Protein AF-A0A4Y3RSW8-F1 (afdb_monomer_lite)

Secondary structure (DSSP, 8-state):
-HHHHHHHHHSPEEEEEETTEEEEE-TT---PPEEEEETTEEEEEESSHHHHHHHHHS---TTS--------HHHHTT--

Sequence (80 aa):
MEAARAALARAARLVPVYARRFIPGGRSSVGHPVLSMWGTDIICYGHDLADYIDREFGEVDEDVPWAPRPSVPFWKDFLG

Foldseek 3Di:
DVVVVVLVVVFQDWDDDDDQWTFRHDPPDAQTFIWGDDPLQIEGCASHPVRNCCSVPHDDDPPPDDDRDHPDPSCVVSHD

Structure (mmCIF, N/CA/C/O backbone):
data_AF-A0A4Y3RSW8-F1
#
_entry.id   AF-A0A4Y3RSW8-F1
#
loop_
_atom_site.group_PDB
_atom_site.id
_atom_site.type_symbol
_atom_site.label_atom_id
_atom_site.label_alt_id
_atom_site.label_comp_id
_atom_site.label_asym_id
_atom_site.label_entity_id
_atom_site.label_seq_id
_atom_site.pdbx_PDB_ins_code
_atom_site.Cartn_x
_atom_site.Cartn_y
_atom_site.Cartn_z
_atom_site.occupancy
_atom_site.B_iso_or_equiv
_atom_site.auth_seq_id
_atom_site.auth_comp_id
_atom_site.auth_asym_id
_atom_site.auth_atom_id
_atom_site.pdbx_PDB_model_num
ATOM 1 N N . MET A 1 1 ? -5.669 -3.517 25.531 1.00 62.06 1 MET A N 1
ATOM 2 C CA . MET A 1 1 ? -5.970 -4.456 24.419 1.00 62.06 1 MET A CA 1
ATOM 3 C C . MET A 1 1 ? -7.203 -4.064 23.604 1.00 62.06 1 MET A C 1
ATOM 5 O O . MET A 1 1 ? -7.207 -4.289 22.402 1.00 62.06 1 MET A O 1
ATOM 9 N N . GLU A 1 2 ? -8.234 -3.478 24.214 1.00 75.62 2 GLU A N 1
ATOM 10 C CA . GLU A 1 2 ? -9.504 -3.161 23.538 1.00 75.62 2 GLU A CA 1
ATOM 11 C C . GLU A 1 2 ? -9.380 -2.080 22.451 1.00 75.62 2 GLU A C 1
ATOM 13 O O . GLU A 1 2 ? -9.845 -2.277 21.331 1.00 75.62 2 GLU A O 1
ATOM 18 N N . ALA A 1 3 ? -8.620 -1.011 22.716 1.00 74.06 3 ALA A N 1
ATOM 19 C CA . ALA A 1 3 ? -8.332 0.032 21.727 1.00 74.06 3 ALA A CA 1
ATOM 20 C C . ALA A 1 3 ? -7.608 -0.501 20.472 1.00 74.06 3 ALA A C 1
ATOM 22 O O . ALA A 1 3 ? -7.931 -0.101 19.356 1.00 74.06 3 ALA A O 1
ATOM 23 N N . ALA A 1 4 ? -6.678 -1.451 20.637 1.00 69.75 4 ALA A N 1
ATOM 24 C CA . ALA A 1 4 ? -5.956 -2.066 19.520 1.00 69.75 4 ALA A CA 1
ATOM 25 C C . ALA A 1 4 ? -6.885 -2.914 18.635 1.00 69.75 4 ALA A C 1
ATOM 27 O O . ALA A 1 4 ? -6.813 -2.843 17.411 1.00 69.75 4 ALA A O 1
ATOM 28 N N . ARG A 1 5 ? -7.813 -3.670 19.240 1.00 72.38 5 ARG A N 1
ATOM 29 C CA . ARG A 1 5 ? -8.824 -4.439 18.494 1.00 72.38 5 ARG A CA 1
ATOM 30 C C . ARG A 1 5 ? -9.807 -3.530 17.760 1.00 72.38 5 ARG A C 1
ATOM 32 O O . ARG A 1 5 ? -10.137 -3.805 16.611 1.00 72.38 5 ARG A O 1
ATOM 39 N N .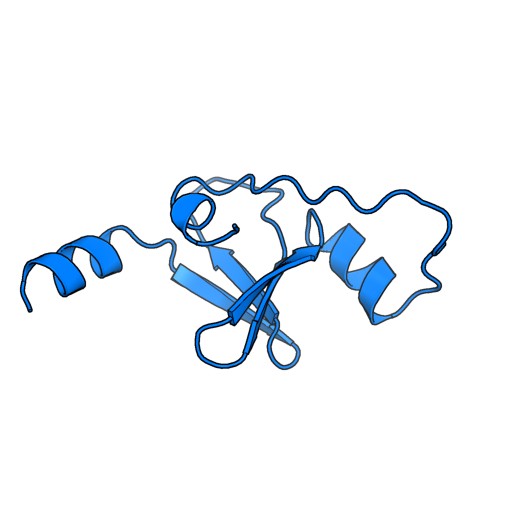 ALA A 1 6 ? -10.231 -2.437 18.392 1.00 75.62 6 ALA A N 1
ATOM 40 C CA . ALA A 1 6 ? -11.104 -1.448 17.765 1.00 75.62 6 ALA A CA 1
ATOM 41 C C . ALA A 1 6 ? -10.425 -0.741 16.578 1.00 75.62 6 ALA A C 1
ATOM 43 O O . ALA A 1 6 ? -11.066 -0.512 15.557 1.00 75.62 6 ALA A O 1
ATOM 44 N N . ALA A 1 7 ? -9.128 -0.432 16.678 1.00 69.75 7 ALA A N 1
ATOM 45 C CA . ALA A 1 7 ? -8.358 0.113 15.562 1.00 69.75 7 ALA A CA 1
ATOM 46 C C . ALA A 1 7 ? -8.223 -0.904 14.418 1.00 69.75 7 ALA A C 1
ATOM 48 O O . ALA A 1 7 ? -8.478 -0.558 13.268 1.00 69.75 7 ALA A O 1
ATOM 49 N N . LEU A 1 8 ? -7.922 -2.167 14.739 1.00 70.81 8 LEU A N 1
ATOM 50 C CA . LEU A 1 8 ? -7.819 -3.243 13.753 1.00 70.81 8 LEU A CA 1
ATOM 51 C C . LEU A 1 8 ? -9.140 -3.481 13.006 1.00 70.81 8 LEU A C 1
ATOM 53 O O . LEU A 1 8 ? -9.129 -3.711 11.803 1.00 70.81 8 LEU A O 1
ATOM 57 N N . ALA A 1 9 ? -10.282 -3.373 13.687 1.00 73.94 9 ALA A N 1
ATOM 58 C CA . ALA A 1 9 ? -11.596 -3.499 13.057 1.00 73.94 9 ALA A CA 1
ATOM 59 C C . ALA A 1 9 ? -11.905 -2.371 12.051 1.00 73.94 9 ALA A C 1
ATOM 61 O O . ALA A 1 9 ? -12.727 -2.562 11.157 1.00 73.94 9 ALA A O 1
ATOM 62 N N . ARG A 1 10 ? -11.255 -1.206 12.187 1.00 69.88 10 ARG A N 1
ATOM 63 C CA . ARG A 1 10 ? -11.365 -0.072 11.251 1.00 69.88 10 ARG A CA 1
ATOM 64 C C . ARG A 1 10 ? -10.348 -0.133 10.110 1.00 69.88 10 ARG A C 1
ATOM 66 O O . ARG A 1 10 ? -10.466 0.646 9.166 1.00 69.88 10 ARG A O 1
ATOM 73 N N . ALA A 1 11 ? -9.363 -1.025 10.190 1.00 70.00 11 ALA A N 1
ATOM 74 C CA . ALA A 1 11 ? -8.361 -1.189 9.150 1.00 70.00 11 ALA A CA 1
ATOM 75 C C . ALA A 1 11 ? -8.991 -1.775 7.881 1.00 70.00 11 ALA A C 1
ATOM 77 O O . ALA A 1 11 ? -9.755 -2.743 7.935 1.00 70.00 11 ALA A O 1
ATOM 78 N N . ALA A 1 12 ? -8.637 -1.220 6.720 1.00 69.81 12 ALA A N 1
ATOM 79 C CA . ALA A 1 12 ? -8.939 -1.860 5.443 1.00 69.81 12 ALA A CA 1
ATOM 80 C C . ALA A 1 12 ? -8.279 -3.251 5.404 1.00 69.81 12 ALA A C 1
ATOM 82 O O . ALA A 1 12 ? -7.122 -3.400 5.805 1.00 69.81 12 ALA A O 1
ATOM 83 N N . ARG A 1 13 ? -8.996 -4.277 4.922 1.00 77.94 13 ARG A N 1
ATOM 84 C CA . ARG A 1 13 ? -8.435 -5.636 4.821 1.00 77.94 13 ARG A CA 1
ATOM 85 C C . ARG A 1 13 ? -7.283 -5.623 3.828 1.00 77.94 13 ARG A C 1
ATOM 87 O O . ARG A 1 13 ? -7.481 -5.213 2.696 1.00 77.94 13 ARG A O 1
ATOM 94 N N . LEU A 1 14 ? -6.115 -6.123 4.204 1.00 81.88 14 LEU A N 1
ATOM 95 C CA . LEU A 1 14 ? -4.992 -6.231 3.275 1.00 81.88 14 LEU A CA 1
ATOM 96 C C . LEU A 1 14 ? -5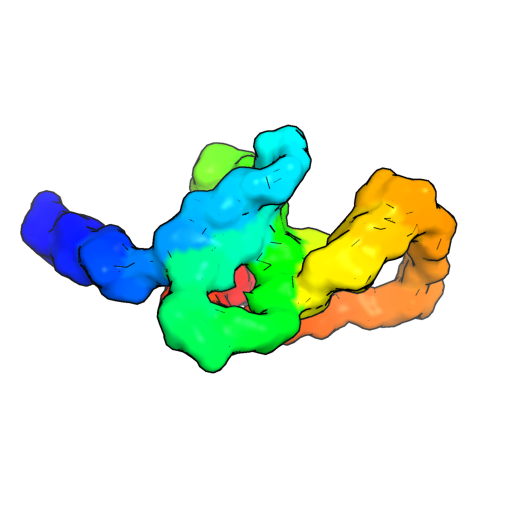.171 -7.440 2.354 1.00 81.88 14 LEU A C 1
ATOM 98 O O . LEU A 1 14 ? -5.374 -8.563 2.818 1.00 81.88 14 LEU A O 1
ATOM 102 N N . VAL A 1 15 ? -5.094 -7.196 1.050 1.00 85.25 15 VAL A N 1
ATOM 103 C CA . VAL A 1 15 ? -5.072 -8.221 0.008 1.00 85.25 15 VAL A CA 1
ATOM 104 C C . VAL A 1 15 ? -3.612 -8.436 -0.396 1.00 85.25 15 VAL A C 1
ATOM 106 O O . VAL A 1 15 ? -2.980 -7.481 -0.846 1.00 85.25 15 VAL A O 1
ATOM 109 N N . PRO A 1 16 ? -3.044 -9.641 -0.219 1.00 86.69 16 PRO A N 1
ATOM 110 C CA . PRO A 1 16 ? -1.687 -9.923 -0.670 1.00 86.69 16 PRO A CA 1
ATOM 111 C C . PRO A 1 16 ? -1.627 -9.900 -2.201 1.00 86.69 16 PRO A C 1
ATOM 113 O O . PRO A 1 16 ? -2.504 -10.457 -2.860 1.00 86.69 16 PRO A O 1
ATOM 116 N N . VAL A 1 17 ? -0.595 -9.257 -2.750 1.00 86.19 17 VAL A N 1
ATOM 117 C CA . VAL A 1 17 ? -0.355 -9.186 -4.201 1.00 86.19 17 VAL A CA 1
ATOM 118 C C . VAL A 1 17 ? 0.761 -10.150 -4.584 1.00 86.19 17 VAL A C 1
ATOM 120 O O . VAL A 1 17 ? 0.524 -11.153 -5.248 1.00 86.19 17 VAL A O 1
ATOM 123 N N . TYR A 1 18 ? 1.978 -9.867 -4.123 1.00 85.06 18 TYR A N 1
ATOM 124 C CA . TYR A 1 18 ? 3.174 -10.647 -4.421 1.00 85.06 18 TYR A CA 1
ATOM 125 C C . TYR A 1 18 ? 4.256 -10.345 -3.382 1.00 85.06 18 TYR A C 1
ATOM 127 O O . TYR A 1 18 ? 4.369 -9.213 -2.913 1.00 85.06 18 TYR A O 1
ATOM 135 N N . ALA A 1 19 ? 5.053 -11.346 -3.002 1.00 85.56 19 ALA A N 1
ATOM 136 C CA . ALA A 1 19 ? 6.075 -11.231 -1.961 1.00 85.56 19 ALA A CA 1
ATOM 137 C C . ALA A 1 19 ? 5.544 -10.538 -0.684 1.00 85.56 19 ALA A C 1
ATOM 139 O O . ALA A 1 19 ? 4.693 -11.078 0.016 1.00 85.56 19 ALA A O 1
ATOM 140 N N . ARG A 1 20 ? 6.049 -9.339 -0.378 1.00 89.00 20 ARG A N 1
ATOM 141 C CA . ARG A 1 20 ? 5.676 -8.531 0.798 1.00 89.00 20 ARG A CA 1
ATOM 142 C C . ARG A 1 20 ? 4.834 -7.306 0.429 1.00 89.00 20 ARG A C 1
ATOM 144 O O . ARG A 1 20 ? 4.875 -6.299 1.134 1.00 89.00 20 ARG A O 1
ATOM 151 N N . ARG A 1 21 ? 4.136 -7.374 -0.708 1.00 88.38 21 ARG A N 1
ATOM 152 C CA . ARG A 1 21 ? 3.278 -6.306 -1.223 1.00 88.38 21 ARG A CA 1
ATOM 153 C C . ARG A 1 21 ? 1.805 -6.601 -0.963 1.00 88.38 21 ARG A C 1
ATOM 155 O O . ARG A 1 21 ? 1.339 -7.725 -1.169 1.00 88.38 21 ARG A O 1
ATOM 162 N N . PHE A 1 22 ? 1.074 -5.573 -0.550 1.00 87.50 22 PHE A N 1
ATOM 163 C CA . PHE A 1 22 ? -0.327 -5.653 -0.157 1.00 87.50 22 PHE A CA 1
ATOM 164 C C . PHE A 1 22 ? -1.123 -4.481 -0.723 1.00 87.50 22 PHE A C 1
ATOM 166 O O . PHE A 1 22 ? -0.632 -3.358 -0.764 1.00 87.50 22 PHE A O 1
ATOM 173 N N . ILE A 1 23 ? -2.380 -4.724 -1.086 1.00 85.44 23 ILE A N 1
ATOM 174 C CA . ILE A 1 23 ? -3.341 -3.674 -1.429 1.00 85.44 23 ILE A CA 1
ATOM 175 C C . ILE A 1 23 ? -4.357 -3.549 -0.292 1.00 85.44 23 ILE A C 1
ATOM 177 O O . ILE A 1 23 ? -4.953 -4.553 0.109 1.00 85.44 23 ILE A O 1
ATOM 181 N N . PRO A 1 24 ? -4.594 -2.343 0.244 1.00 80.38 24 PRO A N 1
ATOM 182 C CA . PRO A 1 24 ? -5.677 -2.115 1.186 1.00 80.38 24 PRO A CA 1
ATOM 183 C C . PRO A 1 24 ? -7.025 -2.261 0.474 1.00 80.38 24 PRO A C 1
ATOM 185 O O . PRO A 1 24 ? -7.426 -1.432 -0.331 1.00 80.38 24 PRO A O 1
ATOM 188 N N . GLY A 1 25 ? -7.737 -3.338 0.782 1.00 71.50 25 GLY A N 1
ATOM 189 C CA . GLY A 1 25 ? -9.081 -3.620 0.309 1.00 71.50 25 GLY A CA 1
ATOM 190 C C . GLY A 1 25 ? -10.134 -2.884 1.134 1.00 71.50 25 GLY A C 1
ATOM 191 O O . GLY A 1 25 ? -10.354 -3.186 2.312 1.00 71.50 25 GLY A O 1
ATOM 192 N N . GLY A 1 26 ? -10.824 -1.945 0.490 1.00 64.44 26 GLY A N 1
ATOM 193 C CA . GLY A 1 26 ? -12.050 -1.313 0.968 1.00 64.44 26 GLY A CA 1
ATOM 194 C C . GLY A 1 26 ? -13.214 -1.617 0.026 1.00 64.44 26 GLY A C 1
ATOM 195 O O . GLY A 1 26 ? -13.031 -1.808 -1.175 1.00 64.44 26 GLY A O 1
ATOM 196 N N . ARG A 1 27 ? -14.443 -1.678 0.550 1.00 56.34 27 ARG A N 1
ATOM 197 C CA . ARG A 1 27 ? -15.623 -1.801 -0.316 1.00 56.34 27 ARG A CA 1
ATOM 198 C C . ARG A 1 27 ? -15.736 -0.526 -1.166 1.00 56.34 27 ARG A C 1
ATOM 200 O O . ARG A 1 27 ? -15.833 0.562 -0.613 1.00 56.34 27 ARG A O 1
ATOM 207 N N . SER A 1 28 ? -15.760 -0.686 -2.490 1.00 57.84 28 SER A N 1
ATOM 208 C CA . SER A 1 28 ? -16.107 0.351 -3.476 1.00 57.84 28 SER A CA 1
ATOM 209 C C . SER A 1 28 ? -15.084 1.473 -3.743 1.00 57.84 28 SER A C 1
ATOM 211 O O . SER A 1 28 ? -15.484 2.538 -4.208 1.00 57.84 28 SER A O 1
ATOM 213 N N . SER A 1 29 ? -13.783 1.256 -3.511 1.00 63.22 29 SER A N 1
ATOM 214 C CA . SER A 1 29 ? -12.729 2.182 -3.977 1.00 63.22 29 SER A CA 1
ATOM 215 C C . SER A 1 29 ? -11.737 1.482 -4.912 1.00 63.22 29 SER A C 1
ATOM 217 O O . SER A 1 29 ? -11.486 0.286 -4.791 1.00 63.22 29 SER A O 1
ATOM 219 N N . VAL A 1 30 ? -11.246 2.230 -5.902 1.00 67.19 30 VAL A N 1
ATOM 220 C CA . VAL A 1 30 ? -10.264 1.810 -6.915 1.00 67.19 30 VAL A CA 1
ATOM 221 C C . VAL A 1 30 ? -9.062 2.756 -6.854 1.00 67.19 30 VAL A C 1
ATOM 223 O O . VAL A 1 30 ? -9.183 3.851 -6.306 1.00 67.19 30 VAL A O 1
ATOM 226 N N . GLY A 1 31 ? -7.910 2.349 -7.394 1.00 69.69 31 GLY A N 1
ATOM 227 C CA . GLY A 1 31 ? -6.689 3.170 -7.343 1.00 69.69 31 GLY A CA 1
ATOM 228 C C . GLY A 1 31 ? -6.040 3.197 -5.955 1.00 69.69 31 GLY A C 1
ATOM 229 O O . GLY A 1 31 ? -5.580 4.236 -5.483 1.00 69.69 31 GLY A O 1
ATOM 230 N N . HIS A 1 32 ? -6.072 2.064 -5.253 1.00 75.81 32 HIS A N 1
ATOM 231 C CA . HIS A 1 32 ? -5.378 1.925 -3.980 1.00 75.81 32 HIS A CA 1
ATOM 232 C C . HIS A 1 32 ? -3.873 1.742 -4.196 1.00 75.81 32 HIS A C 1
ATOM 234 O O . HIS A 1 32 ? -3.497 0.946 -5.059 1.00 75.81 32 HIS A O 1
ATOM 240 N N . PRO A 1 33 ? -3.029 2.380 -3.369 1.00 82.94 33 PRO A N 1
ATOM 241 C CA . PRO A 1 33 ? 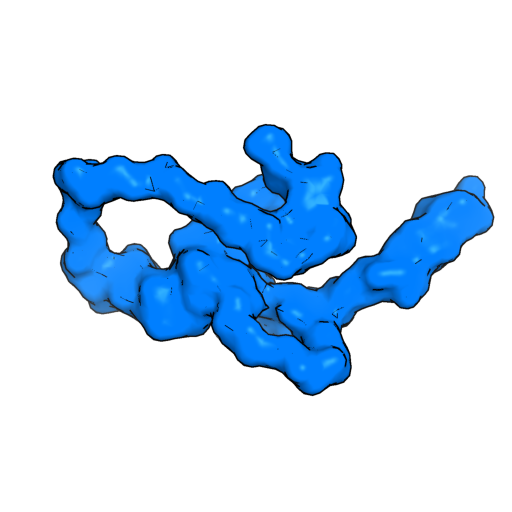-1.596 2.201 -3.424 1.00 82.94 33 PRO A CA 1
ATOM 242 C C . PRO A 1 33 ? -1.230 0.776 -3.046 1.00 82.94 33 PRO A C 1
ATOM 244 O O . PRO A 1 33 ? -1.851 0.154 -2.176 1.00 82.94 33 PRO A O 1
ATOM 247 N N . VAL A 1 34 ? -0.166 0.289 -3.667 1.00 86.19 34 VAL A N 1
ATOM 248 C CA . VAL A 1 34 ? 0.484 -0.944 -3.248 1.00 86.19 34 VAL A CA 1
ATOM 249 C C . VAL A 1 34 ? 1.427 -0.609 -2.103 1.00 86.19 34 VAL A C 1
ATOM 251 O O . VAL A 1 34 ? 2.325 0.222 -2.231 1.00 86.19 34 VAL A O 1
ATOM 254 N N . LEU A 1 35 ? 1.204 -1.253 -0.964 1.00 86.81 35 LEU A N 1
ATOM 255 C CA . LEU A 1 35 ? 2.010 -1.110 0.239 1.00 86.81 35 LEU A CA 1
ATOM 256 C C . LEU A 1 35 ? 3.067 -2.207 0.278 1.00 86.81 35 LEU A C 1
ATOM 258 O O . LEU A 1 35 ? 2.746 -3.375 0.065 1.00 86.81 35 LEU A O 1
ATOM 262 N N . SER A 1 36 ? 4.306 -1.854 0.607 1.00 86.88 36 SER A N 1
ATOM 263 C CA . SER A 1 36 ? 5.344 -2.825 0.964 1.00 86.88 36 SER A CA 1
ATOM 264 C C . SER A 1 36 ? 5.477 -2.856 2.480 1.00 86.88 36 SER A C 1
ATOM 266 O O . SER A 1 36 ? 5.627 -1.803 3.101 1.00 86.88 36 SER A O 1
ATOM 268 N N . MET A 1 37 ? 5.386 -4.050 3.070 1.00 86.62 37 MET A N 1
AT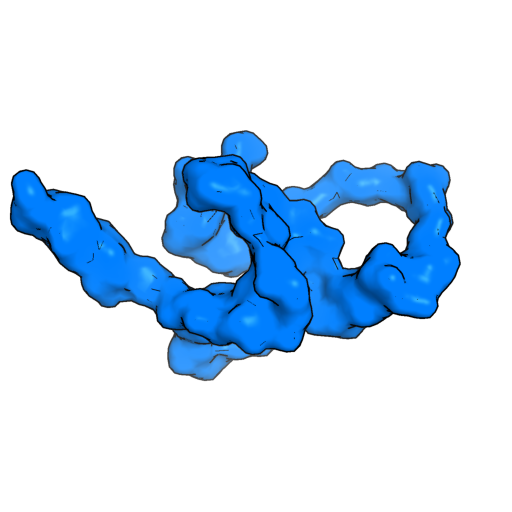OM 269 C CA . MET A 1 37 ? 5.430 -4.228 4.524 1.00 86.62 37 MET A CA 1
ATOM 270 C C . MET A 1 37 ? 6.576 -5.150 4.938 1.00 86.62 37 MET A C 1
ATOM 272 O O . MET A 1 37 ? 6.636 -6.316 4.540 1.00 86.62 37 MET A O 1
ATOM 276 N N . TRP A 1 38 ? 7.470 -4.641 5.781 1.00 84.06 38 TRP A N 1
ATOM 277 C CA . TRP A 1 38 ? 8.568 -5.392 6.388 1.00 84.06 38 TRP A CA 1
ATOM 278 C C . TRP A 1 38 ? 8.499 -5.273 7.909 1.00 84.06 38 TRP A C 1
ATOM 280 O O . TRP A 1 38 ? 8.962 -4.306 8.500 1.00 84.06 38 TRP A O 1
ATOM 290 N N . GLY A 1 39 ? 7.910 -6.279 8.561 1.00 84.25 39 GLY A N 1
ATOM 291 C CA . GLY A 1 39 ? 7.686 -6.222 10.005 1.00 84.25 39 GLY A CA 1
ATOM 292 C C . GLY A 1 39 ? 6.704 -5.103 10.352 1.00 84.25 39 GLY A C 1
ATOM 293 O O . GLY A 1 39 ? 5.521 -5.215 10.039 1.00 84.25 39 GLY A O 1
ATOM 294 N N . THR A 1 40 ? 7.195 -4.047 10.999 1.00 79.38 40 THR A N 1
ATOM 295 C CA . THR A 1 40 ? 6.421 -2.842 11.340 1.00 79.38 40 THR A CA 1
ATOM 296 C C . THR A 1 40 ? 6.582 -1.707 10.334 1.00 79.38 40 THR A C 1
ATOM 298 O O . THR A 1 40 ? 5.814 -0.751 10.392 1.00 79.38 40 THR A O 1
ATOM 301 N N . ASP A 1 41 ? 7.552 -1.804 9.423 1.00 79.44 41 ASP A N 1
ATOM 302 C CA . ASP A 1 41 ? 7.819 -0.767 8.433 1.00 79.44 41 ASP A CA 1
ATOM 303 C C . ASP A 1 41 ? 6.854 -0.913 7.259 1.00 79.44 41 ASP A C 1
ATOM 305 O O . ASP A 1 41 ? 6.787 -1.964 6.613 1.00 79.44 41 ASP A O 1
ATOM 309 N N . ILE A 1 42 ? 6.095 0.149 6.994 1.00 81.50 42 ILE A N 1
ATOM 310 C CA . ILE A 1 42 ? 5.109 0.213 5.918 1.00 81.50 42 ILE A CA 1
ATOM 311 C C . ILE A 1 42 ? 5.456 1.412 5.048 1.00 81.50 42 ILE A C 1
ATOM 313 O O . ILE A 1 42 ? 5.547 2.533 5.538 1.00 81.50 42 ILE A O 1
ATOM 317 N N . ILE A 1 43 ? 5.616 1.177 3.749 1.00 82.88 43 ILE A N 1
ATOM 318 C CA . ILE A 1 43 ? 5.819 2.238 2.760 1.00 82.88 43 ILE A CA 1
ATOM 319 C C . ILE A 1 43 ? 4.805 2.108 1.629 1.00 82.88 43 ILE A C 1
ATOM 321 O O . ILE A 1 43 ? 4.334 1.010 1.317 1.00 82.88 43 ILE A O 1
ATOM 325 N N . CYS A 1 44 ? 4.511 3.223 0.965 1.00 83.06 44 CYS A N 1
ATOM 326 C CA . CYS A 1 44 ? 3.909 3.178 -0.362 1.00 83.06 44 CYS A CA 1
ATOM 327 C C . CYS A 1 44 ? 4.985 2.750 -1.358 1.00 83.06 44 CYS A C 1
ATOM 329 O O . CYS A 1 44 ? 6.047 3.366 -1.412 1.00 83.06 44 CYS A O 1
ATOM 331 N N . TYR A 1 45 ? 4.710 1.696 -2.117 1.00 83.12 45 TYR A N 1
ATOM 332 C CA . TYR A 1 45 ? 5.609 1.161 -3.137 1.00 83.12 45 TYR A CA 1
ATOM 333 C C . TYR A 1 45 ? 5.102 1.434 -4.558 1.00 83.12 45 TYR A C 1
ATOM 335 O O . TYR A 1 45 ? 5.913 1.617 -5.456 1.00 83.12 45 TYR A O 1
ATOM 343 N N . GLY A 1 46 ? 3.781 1.521 -4.739 1.00 81.56 46 GLY A N 1
ATOM 344 C CA . GLY A 1 46 ? 3.144 1.966 -5.979 1.00 81.56 46 GLY A CA 1
ATOM 345 C C . GLY A 1 46 ? 1.912 2.821 -5.691 1.00 81.56 46 GLY A C 1
ATOM 346 O O . GLY A 1 46 ? 1.233 2.604 -4.683 1.00 81.56 46 GLY A O 1
ATOM 347 N N . HIS A 1 47 ? 1.627 3.795 -6.551 1.00 80.25 47 HIS A N 1
ATOM 348 C CA . HIS A 1 47 ? 0.451 4.668 -6.469 1.00 80.25 47 HIS A CA 1
ATOM 349 C C . HIS A 1 47 ? -0.858 3.915 -6.720 1.00 80.25 47 HIS A C 1
ATOM 351 O O . HIS A 1 47 ? -1.869 4.182 -6.068 1.00 80.25 47 HIS A O 1
ATOM 357 N N . ASP A 1 48 ? -0.812 2.949 -7.628 1.00 81.94 48 ASP A N 1
ATOM 358 C CA . ASP A 1 48 ? -1.862 1.985 -7.908 1.00 81.94 48 ASP A CA 1
ATOM 359 C C . ASP A 1 48 ? -1.240 0.650 -8.355 1.00 81.94 48 ASP A C 1
ATOM 361 O O . ASP A 1 48 ? -0.024 0.449 -8.274 1.00 81.94 48 ASP A O 1
ATOM 365 N N . LEU A 1 49 ? -2.078 -0.301 -8.771 1.00 83.25 49 LEU A N 1
ATOM 366 C CA . LEU A 1 49 ? -1.607 -1.613 -9.207 1.00 83.25 49 LEU A CA 1
ATOM 367 C C . LEU A 1 49 ? -0.805 -1.552 -10.520 1.00 83.25 49 LEU A C 1
ATOM 369 O O . LEU A 1 49 ? 0.083 -2.380 -10.696 1.00 83.25 49 LEU A O 1
ATOM 373 N N . ALA A 1 50 ? -1.108 -0.617 -11.424 1.00 84.19 50 ALA A N 1
ATOM 374 C CA . ALA A 1 50 ? -0.395 -0.491 -12.694 1.00 84.19 50 ALA A CA 1
ATOM 375 C C . ALA A 1 50 ? 1.003 0.089 -12.459 1.00 84.19 50 ALA A C 1
ATOM 377 O O . ALA A 1 50 ? 1.983 -0.544 -12.837 1.00 84.19 50 ALA A O 1
ATOM 378 N N . ASP A 1 51 ? 1.090 1.191 -11.707 1.00 81.81 51 ASP A N 1
ATOM 379 C CA . ASP A 1 51 ? 2.365 1.776 -11.277 1.00 81.81 51 ASP A CA 1
ATOM 380 C C . ASP A 1 51 ? 3.211 0.747 -10.512 1.00 81.81 51 ASP A C 1
ATOM 382 O O . ASP A 1 51 ? 4.402 0.606 -10.752 1.00 81.81 51 ASP A O 1
ATOM 386 N N . TYR A 1 52 ? 2.598 -0.066 -9.647 1.00 85.69 52 TYR A N 1
ATOM 387 C CA . TYR A 1 52 ? 3.308 -1.171 -9.004 1.00 85.69 52 TYR A CA 1
ATOM 388 C C . TYR A 1 52 ? 3.915 -2.170 -9.996 1.00 85.69 52 TYR A C 1
ATOM 390 O O . TYR A 1 52 ? 5.063 -2.573 -9.813 1.00 85.69 52 TYR A O 1
ATOM 398 N N . ILE A 1 53 ? 3.150 -2.605 -10.999 1.00 87.25 53 ILE A N 1
ATOM 399 C CA . ILE A 1 53 ? 3.633 -3.580 -11.981 1.00 87.25 53 ILE A CA 1
ATOM 400 C C . ILE A 1 53 ? 4.805 -2.992 -12.766 1.00 87.25 53 ILE A C 1
ATOM 402 O O . ILE A 1 53 ? 5.821 -3.669 -12.911 1.00 87.25 53 ILE A O 1
ATOM 406 N N . ASP A 1 54 ? 4.695 -1.736 -13.193 1.00 86.69 54 ASP A N 1
ATOM 407 C CA . ASP A 1 54 ? 5.762 -1.047 -13.919 1.00 86.69 54 ASP A CA 1
ATOM 408 C C . ASP A 1 54 ? 7.025 -0.904 -13.056 1.00 86.69 54 ASP A C 1
ATOM 410 O O . ASP A 1 54 ? 8.134 -1.114 -13.540 1.00 86.69 54 ASP A O 1
ATOM 414 N N . ARG A 1 55 ? 6.878 -0.643 -11.750 1.00 81.50 55 ARG A N 1
ATOM 415 C CA . ARG A 1 55 ? 8.009 -0.533 -10.810 1.00 81.50 55 ARG A CA 1
ATOM 416 C C . ARG A 1 55 ? 8.650 -1.868 -10.433 1.00 81.50 55 ARG A C 1
ATOM 418 O O . ARG A 1 55 ? 9.845 -1.909 -10.159 1.00 81.50 55 ARG A O 1
ATOM 425 N N . GLU A 1 56 ? 7.872 -2.945 -10.356 1.00 87.19 56 GLU A N 1
ATOM 426 C CA . GLU A 1 56 ? 8.372 -4.268 -9.958 1.00 87.19 56 GLU A CA 1
ATOM 427 C C . GLU A 1 56 ? 8.964 -5.046 -11.140 1.00 87.19 56 GLU A C 1
ATOM 429 O O . GLU A 1 56 ? 9.900 -5.825 -10.957 1.00 87.19 56 GLU A O 1
ATOM 434 N N . PHE A 1 57 ? 8.402 -4.866 -12.337 1.00 85.50 57 PHE A N 1
ATOM 435 C CA . PHE A 1 57 ? 8.698 -5.699 -13.503 1.00 85.50 57 PHE A CA 1
ATOM 436 C C . PHE A 1 57 ? 9.145 -4.910 -14.742 1.00 85.50 57 PHE A C 1
ATOM 438 O O . PHE A 1 57 ? 9.527 -5.536 -15.731 1.00 85.50 57 PHE A O 1
ATOM 445 N N . GLY A 1 58 ? 9.091 -3.577 -14.713 1.00 82.44 58 GLY A N 1
ATOM 446 C CA . GLY A 1 58 ? 9.531 -2.697 -15.795 1.00 82.44 58 GLY A CA 1
ATOM 447 C C . GLY A 1 58 ? 10.822 -1.937 -15.480 1.00 82.44 58 GLY A C 1
ATOM 448 O O . GLY A 1 58 ? 11.461 -2.139 -14.446 1.00 82.44 58 GLY A O 1
ATOM 449 N N . GLU A 1 59 ? 11.211 -1.053 -16.400 1.00 74.25 59 GLU A N 1
ATOM 450 C CA . GLU A 1 59 ? 12.288 -0.085 -16.184 1.00 74.25 59 GLU A CA 1
ATOM 451 C C . GLU A 1 59 ? 11.698 1.169 -15.537 1.00 74.25 59 GLU A C 1
ATOM 453 O O . GLU A 1 59 ? 10.889 1.880 -16.133 1.00 74.25 59 GLU A O 1
ATOM 458 N N . VAL A 1 60 ? 12.088 1.423 -14.292 1.00 68.44 60 VAL A N 1
ATOM 459 C CA . VAL A 1 60 ? 11.742 2.652 -13.584 1.00 68.44 60 VAL A CA 1
ATOM 460 C C . VAL A 1 60 ? 12.719 3.749 -13.956 1.00 68.44 60 VAL A C 1
ATOM 462 O O . VAL A 1 60 ? 13.924 3.594 -13.781 1.00 68.44 60 VAL A O 1
ATOM 465 N N . ASP A 1 61 ? 12.182 4.874 -14.414 1.00 67.62 61 ASP A N 1
ATOM 466 C CA . ASP A 1 61 ? 12.951 6.103 -14.541 1.00 67.62 61 ASP A CA 1
ATOM 467 C C . ASP A 1 61 ? 13.241 6.654 -13.132 1.00 67.62 61 ASP A C 1
ATOM 469 O O . ASP A 1 61 ? 12.352 7.175 -12.448 1.00 67.62 61 ASP A O 1
ATOM 473 N N . GLU A 1 62 ? 14.477 6.462 -12.667 1.00 67.31 62 GLU A N 1
ATOM 474 C CA . GLU A 1 62 ? 14.942 6.919 -11.353 1.00 67.31 62 GLU A CA 1
ATOM 475 C C . GLU A 1 62 ? 15.003 8.454 -11.252 1.00 67.31 62 GLU A C 1
ATOM 477 O O . GLU A 1 62 ? 15.005 8.987 -10.139 1.00 67.31 62 GLU A O 1
ATOM 482 N N . ASP A 1 63 ? 14.990 9.168 -12.387 1.00 67.69 63 ASP A N 1
ATOM 483 C CA . ASP A 1 63 ? 15.024 10.633 -12.428 1.00 67.69 63 ASP A CA 1
ATOM 484 C C . ASP A 1 63 ? 13.646 11.263 -12.148 1.00 67.69 63 ASP A C 1
ATOM 486 O O . ASP A 1 63 ? 13.541 12.474 -11.917 1.00 67.69 63 ASP A O 1
ATOM 490 N N . VAL A 1 64 ? 12.571 10.463 -12.111 1.00 67.19 64 VAL A N 1
ATOM 491 C CA . VAL A 1 64 ? 11.232 10.939 -11.745 1.00 67.19 64 VAL A CA 1
ATOM 492 C C . VAL A 1 64 ? 11.128 11.093 -10.221 1.00 67.19 64 VAL A C 1
ATOM 494 O O . VAL A 1 64 ? 11.246 10.106 -9.488 1.00 67.19 64 VAL A O 1
ATOM 497 N N . PRO A 1 65 ? 10.829 12.303 -9.698 1.00 66.38 65 PRO A N 1
ATOM 498 C CA . PRO A 1 65 ? 10.699 12.520 -8.262 1.00 66.38 65 PRO A CA 1
ATOM 499 C C . PRO A 1 65 ? 9.632 11.616 -7.633 1.00 66.38 65 PRO A C 1
ATOM 501 O O . PRO A 1 65 ? 8.436 11.742 -7.904 1.00 66.38 65 PRO A O 1
ATOM 504 N N . TRP A 1 66 ? 10.068 10.726 -6.742 1.00 69.56 66 TRP A N 1
ATOM 505 C CA . TRP A 1 66 ? 9.186 9.820 -6.014 1.00 69.56 66 TRP A CA 1
ATOM 506 C C . TRP A 1 66 ? 8.487 10.544 -4.857 1.00 69.56 66 TRP A C 1
ATOM 508 O O . TRP A 1 66 ? 9.085 10.814 -3.815 1.00 69.56 66 TRP A O 1
ATOM 518 N N . ALA A 1 67 ? 7.20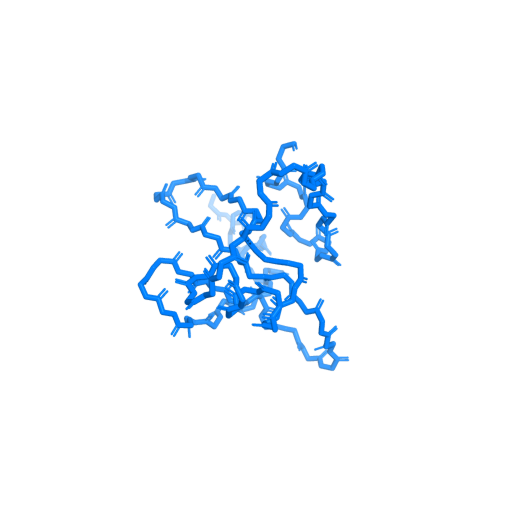0 10.852 -5.036 1.00 67.38 67 ALA A N 1
ATOM 519 C CA . ALA A 1 67 ? 6.358 11.501 -4.028 1.00 67.38 67 ALA A CA 1
ATOM 520 C C . ALA A 1 67 ? 5.053 10.709 -3.807 1.00 67.38 67 ALA A C 1
ATOM 522 O O . ALA A 1 67 ? 3.975 11.148 -4.233 1.00 67.38 67 ALA A O 1
ATOM 523 N N . PRO A 1 68 ? 5.118 9.530 -3.158 1.00 65.38 68 PRO A N 1
ATOM 524 C CA . PRO A 1 68 ? 3.946 8.705 -2.919 1.00 65.38 68 PRO A CA 1
ATOM 525 C C . PRO A 1 68 ? 2.929 9.465 -2.071 1.00 65.38 68 PRO A C 1
ATOM 527 O O . PRO A 1 68 ? 3.233 9.938 -0.978 1.00 65.38 68 PRO A O 1
ATOM 530 N N . ARG A 1 69 ? 1.696 9.580 -2.569 1.00 63.69 69 ARG A N 1
ATOM 531 C CA . ARG A 1 69 ? 0.583 10.152 -1.808 1.00 63.69 69 ARG A CA 1
ATOM 532 C C . ARG A 1 69 ? -0.253 9.021 -1.216 1.00 63.69 69 ARG A C 1
ATOM 534 O O . ARG A 1 69 ? -0.898 8.306 -1.984 1.00 63.69 69 ARG A O 1
ATOM 541 N N . PRO A 1 70 ? -0.306 8.870 0.119 1.00 60.59 70 PRO A N 1
ATOM 542 C CA . PRO A 1 70 ? -1.205 7.918 0.753 1.00 60.59 70 PRO A CA 1
ATOM 543 C C . PRO A 1 70 ? -2.656 8.289 0.431 1.00 60.59 70 PRO A C 1
ATOM 545 O O . PRO A 1 70 ? -3.179 9.274 0.955 1.00 60.59 70 PRO A O 1
ATOM 548 N N . SER A 1 71 ? -3.325 7.527 -0.434 1.00 61.09 71 SER A N 1
ATOM 549 C CA . SER A 1 71 ? -4.745 7.761 -0.740 1.00 61.09 71 SER A CA 1
ATOM 550 C C . SER A 1 71 ? -5.684 7.084 0.264 1.00 61.09 71 SER A C 1
ATOM 552 O O . SER A 1 71 ? -6.885 7.347 0.259 1.00 61.09 71 SER A O 1
ATOM 554 N N . VAL A 1 72 ? -5.155 6.234 1.156 1.00 60.88 72 VAL A N 1
ATOM 555 C CA . VAL A 1 72 ? -5.964 5.438 2.089 1.00 60.88 72 VAL A CA 1
ATOM 556 C C . VAL A 1 72 ? -5.890 6.022 3.500 1.00 60.88 72 VAL A C 1
ATOM 558 O O . VAL A 1 72 ? -4.830 5.940 4.123 1.00 60.88 72 VAL A O 1
ATOM 561 N N . PRO A 1 73 ? -7.004 6.563 4.037 1.00 59.44 73 PRO A N 1
ATOM 562 C CA . PRO A 1 73 ? -7.010 7.308 5.297 1.00 59.44 73 PRO A CA 1
ATOM 563 C C . PRO A 1 73 ? -6.435 6.536 6.486 1.00 59.44 73 PRO A C 1
ATOM 565 O O . PRO A 1 73 ? -5.702 7.110 7.275 1.00 59.44 73 PRO A O 1
ATOM 568 N N . PHE A 1 74 ? -6.721 5.233 6.591 1.00 60.12 74 PHE A N 1
ATOM 569 C CA . PHE A 1 74 ? -6.244 4.413 7.709 1.00 60.12 74 PHE A CA 1
ATOM 570 C C . PHE A 1 74 ? -4.722 4.216 7.701 1.00 60.12 74 PHE A C 1
ATOM 572 O O . PHE A 1 74 ? -4.095 4.218 8.751 1.00 60.12 74 PHE A O 1
ATOM 579 N N . TRP A 1 75 ? -4.123 4.035 6.521 1.00 63.03 75 TRP A N 1
ATOM 580 C CA . TRP A 1 75 ? -2.683 3.789 6.398 1.00 63.03 75 TRP A CA 1
ATOM 581 C C . TRP A 1 75 ? -1.875 5.079 6.331 1.00 63.03 75 TRP A C 1
ATOM 583 O O . TRP A 1 75 ? -0.687 5.048 6.620 1.00 63.03 75 TRP A O 1
ATOM 593 N N . LYS A 1 76 ? -2.512 6.213 6.012 1.00 62.81 76 LYS A N 1
ATOM 594 C CA . LYS A 1 76 ? -1.874 7.532 6.040 1.00 62.81 76 LYS A CA 1
ATOM 595 C C . LYS A 1 76 ? -1.250 7.843 7.404 1.00 62.81 76 LYS A C 1
ATOM 597 O O . LYS A 1 76 ? -0.176 8.416 7.436 1.00 62.81 76 LYS A O 1
ATOM 602 N N . ASP A 1 77 ? -1.870 7.404 8.498 1.00 62.50 77 ASP A N 1
ATOM 603 C CA . ASP A 1 77 ? -1.347 7.617 9.856 1.00 62.50 77 ASP A CA 1
ATOM 604 C C . ASP A 1 77 ? -0.075 6.794 10.161 1.00 62.50 77 ASP A C 1
ATOM 606 O O . ASP A 1 77 ? 0.615 7.064 11.141 1.00 62.50 77 ASP A O 1
ATOM 610 N N . PHE A 1 78 ? 0.241 5.792 9.332 1.00 59.22 78 PHE A N 1
ATOM 611 C CA . PHE A 1 78 ? 1.416 4.917 9.461 1.00 59.22 78 PHE A CA 1
ATOM 612 C C . PHE A 1 78 ? 2.482 5.173 8.390 1.00 59.22 78 PHE A C 1
ATOM 614 O O . PHE A 1 78 ? 3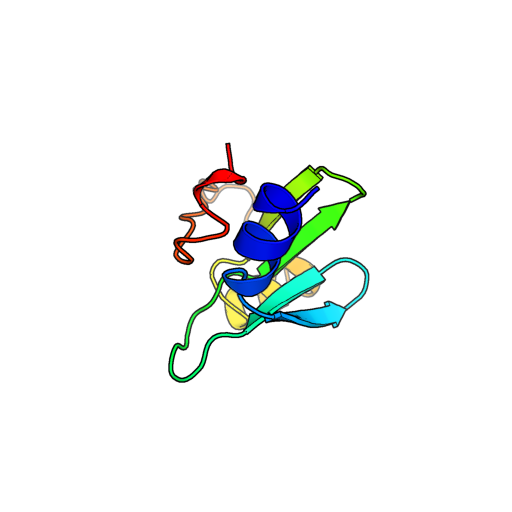.563 4.592 8.444 1.00 59.22 78 PHE A O 1
ATOM 621 N N . LEU A 1 79 ? 2.167 6.012 7.406 1.00 59.34 79 LEU A N 1
ATOM 622 C CA . LEU A 1 79 ? 3.056 6.417 6.328 1.00 59.34 79 LEU A CA 1
ATOM 623 C C . LEU A 1 79 ? 3.605 7.786 6.736 1.00 59.34 79 LEU A C 1
ATOM 625 O O . LEU A 1 79 ? 2.886 8.777 6.630 1.00 59.34 79 LEU A O 1
ATOM 629 N N . GLY A 1 80 ? 4.809 7.782 7.319 1.00 51.31 80 GLY A N 1
ATOM 630 C CA . GLY A 1 80 ? 5.450 8.946 7.948 1.00 51.31 80 GLY A CA 1
ATOM 631 C C . GLY A 1 80 ? 5.551 10.192 7.077 1.00 51.31 80 GLY A C 1
ATOM 632 O O . GLY A 1 80 ? 5.611 10.058 5.834 1.00 51.31 80 GLY A O 1
#

Organism: NCBI:txid66892

pLDDT: mean 74.76, std 9.98, range [51.31, 89.0]

Radius of gyration: 13.44 Å; chains: 1; bounding box: 31×24×41 Å